Protein AF-0000000080270937 (afdb_homodimer)

Solvent-accessible surface area (backbone atoms only — not comparable to full-atom values): 7916 Å² total; per-residue (Å²): 124,78,74,80,82,58,67,86,38,74,68,13,51,66,41,49,52,52,48,50,51,52,48,28,48,74,72,68,40,69,62,57,88,76,44,62,73,82,74,50,52,71,64,59,55,47,49,39,56,51,50,51,52,51,49,31,43,42,54,45,32,48,55,33,20,56,65,71,96,127,76,77,80,83,56,68,88,38,73,69,12,50,67,41,50,53,52,50,50,50,51,46,28,48,73,72,66,40,70,62,57,89,75,45,63,72,84,74,50,51,71,64,57,55,47,48,40,55,50,50,51,51,50,50,32,42,42,52,45,32,48,55,31,21,57,66,70,96

pLDDT: mean 88.48, std 14.82, range [31.2, 97.94]

Secondary structure (DSSP, 8-state):
---TTS-SSGGGHHHHHHHHHHHHHHTT-TTTTTS-GGGS-HHHHHHHHHHHHHHHHHHHHHHHHHHH-/---TT--SSGGGHHHHHHHHHHHHHHTT-TTTTTS-GGGS-HHHHHHHHHHHHHHHHHHHHHHHHHHH-

Radius of gyration: 17.12 Å; Cα contacts (8 Å, |Δi|>4): 111; chains: 2; bounding box: 34×51×31 Å

Sequence (138 aa):
MANRNRTLVPEAKQGLNRFKLEIASDLGIDNYDQLDKGNLTSRQNGSIGGEMVKRMVEDYEKKLGNYDLMANRNRTLVPEAKQGLNRFKLEIASDLGIDNYDQLDKGNLTSRQNGSIGGEMVKRMVEDYEKKLGNYDL

InterPro domains:
  IPR001448 Small acid-soluble spore protein, alpha/beta-type [PF00269] (5-64)
  IPR018126 Small acid-soluble spore protein, alpha/beta-type, conserved site [PS00304] (20-29)
  IPR038300 SASP, alpha/beta-type superfamily [G3DSA:6.10.10.80] (5-68)
  IPR050847 Small acid-soluble spore DNA-binding [PTHR36107] (2-66)

Structure (mmCIF, N/CA/C/O backbone):
data_AF-0000000080270937-model_v1
#
loop_
_entity.id
_entity.type
_entity.pdbx_description
1 polymer 'Spore protein'
#
loop_
_atom_site.group_PDB
_atom_site.id
_atom_site.type_symbol
_atom_site.label_atom_id
_atom_site.label_alt_id
_atom_site.label_comp_id
_atom_site.label_asym_id
_atom_site.label_entity_id
_atom_site.label_seq_id
_atom_site.pdbx_PDB_ins_code
_atom_site.Cartn_x
_atom_site.Cartn_y
_atom_site.Cartn_z
_atom_site.occupancy
_atom_site.B_iso_or_equiv
_atom_site.auth_seq_id
_atom_site.auth_comp_id
_atom_site.auth_asym_id
_atom_site.auth_atom_id
_atom_site.pdbx_PDB_model_num
ATOM 1 N N . MET A 1 1 ? 12.453 -5.633 16.016 1 31.81 1 MET A N 1
ATOM 2 C CA . MET A 1 1 ? 11.711 -5.191 14.844 1 31.81 1 MET A CA 1
ATOM 3 C C . MET A 1 1 ? 10.422 -5.984 14.688 1 31.81 1 MET A C 1
ATOM 5 O O . MET A 1 1 ? 10.422 -7.215 14.789 1 31.81 1 MET A O 1
ATOM 9 N N . ALA A 1 2 ? 9.398 -5.605 15.172 1 42.75 2 ALA A N 1
ATOM 10 C CA . ALA A 1 2 ? 8.125 -6.328 15.172 1 42.75 2 ALA A CA 1
ATOM 11 C C . ALA A 1 2 ? 7.973 -7.164 13.898 1 42.75 2 ALA A C 1
ATOM 13 O O . ALA A 1 2 ? 8.461 -6.781 12.836 1 42.75 2 ALA A O 1
ATOM 14 N N . ASN A 1 3 ? 7.836 -8.32 13.859 1 43.28 3 ASN A N 1
ATOM 15 C CA . ASN A 1 3 ? 7.746 -9.312 12.789 1 43.28 3 ASN A CA 1
ATOM 16 C C . ASN A 1 3 ? 6.891 -8.805 11.633 1 43.28 3 ASN A C 1
ATOM 18 O O . ASN A 1 3 ? 5.684 -8.609 11.789 1 43.28 3 ASN A O 1
ATOM 22 N N . ARG A 1 4 ? 7.379 -8.016 10.742 1 49.69 4 ARG A N 1
ATOM 23 C CA . ARG A 1 4 ? 6.895 -7.383 9.523 1 49.69 4 ARG A CA 1
ATOM 24 C C . ARG A 1 4 ? 5.969 -8.32 8.75 1 49.69 4 ARG A C 1
ATOM 26 O O . ARG A 1 4 ? 5.258 -7.891 7.844 1 49.69 4 ARG A O 1
ATOM 33 N N . ASN A 1 5 ? 6.188 -9.68 8.977 1 51.88 5 ASN A N 1
ATOM 34 C CA . ASN A 1 5 ? 5.504 -10.672 8.148 1 51.88 5 ASN A CA 1
ATOM 35 C C . ASN A 1 5 ? 4.051 -10.852 8.57 1 51.88 5 ASN A C 1
ATOM 37 O O . ASN A 1 5 ? 3.367 -11.758 8.086 1 51.88 5 ASN A O 1
ATOM 41 N N . ARG A 1 6 ? 3.582 -10.094 9.492 1 64 6 ARG A N 1
ATOM 42 C CA . ARG A 1 6 ? 2.242 -10.469 9.93 1 64 6 ARG A CA 1
ATOM 43 C C . ARG A 1 6 ? 1.177 -9.672 9.188 1 64 6 ARG A C 1
ATOM 45 O O . ARG A 1 6 ? 1.3 -8.453 9.039 1 64 6 ARG A O 1
ATOM 52 N N . THR A 1 7 ? 0.339 -10.453 8.555 1 81.19 7 THR A N 1
ATOM 53 C CA . THR A 1 7 ? -0.887 -9.875 8.016 1 81.19 7 THR A CA 1
ATOM 54 C C . THR A 1 7 ? -1.533 -8.93 9.023 1 81.19 7 THR A C 1
ATOM 56 O O . THR A 1 7 ? -1.497 -9.188 10.227 1 81.19 7 THR A O 1
ATOM 59 N N . LEU A 1 8 ? -1.949 -7.844 8.531 1 86.56 8 LEU A N 1
ATOM 60 C CA . LEU A 1 8 ? -2.594 -6.867 9.398 1 86.56 8 LEU A CA 1
ATOM 61 C C . LEU A 1 8 ? -3.959 -7.371 9.859 1 86.56 8 LEU A C 1
ATOM 63 O O . LEU A 1 8 ? -4.469 -6.938 10.898 1 86.56 8 LEU A O 1
ATOM 67 N N . VAL A 1 9 ? -4.508 -8.289 8.977 1 92.06 9 VAL A N 1
ATOM 68 C CA . VAL A 1 9 ? -5.809 -8.891 9.258 1 92.06 9 VAL A CA 1
ATOM 69 C C . VAL A 1 9 ? -5.699 -10.414 9.18 1 92.06 9 VAL A C 1
ATOM 71 O O . VAL A 1 9 ? -5.785 -10.992 8.102 1 92.06 9 VAL A O 1
ATOM 74 N N . PRO A 1 10 ? -5.633 -11.078 10.289 1 89.69 10 PRO A N 1
ATOM 75 C CA . PRO A 1 10 ? -5.395 -12.523 10.32 1 89.69 10 PRO A CA 1
ATOM 76 C C . PRO A 1 10 ? -6.441 -13.305 9.531 1 89.69 10 PRO A C 1
ATOM 78 O O . PRO A 1 10 ? -6.113 -14.312 8.891 1 89.69 10 PRO A O 1
ATOM 81 N N . GLU A 1 11 ? -7.637 -12.812 9.523 1 91.56 11 GLU A N 1
ATOM 82 C CA . GLU A 1 11 ? -8.727 -13.5 8.836 1 91.56 11 GLU A CA 1
ATOM 83 C C . GLU A 1 11 ? -8.562 -13.414 7.324 1 91.56 11 GLU A C 1
ATOM 85 O O . GLU A 1 11 ? -9.211 -14.156 6.582 1 91.56 11 GLU A O 1
ATOM 90 N N . ALA A 1 12 ? -7.641 -12.633 6.938 1 94.25 12 ALA A N 1
ATOM 91 C CA . ALA A 1 12 ? -7.48 -12.406 5.504 1 94.25 12 ALA A CA 1
ATOM 92 C C . ALA A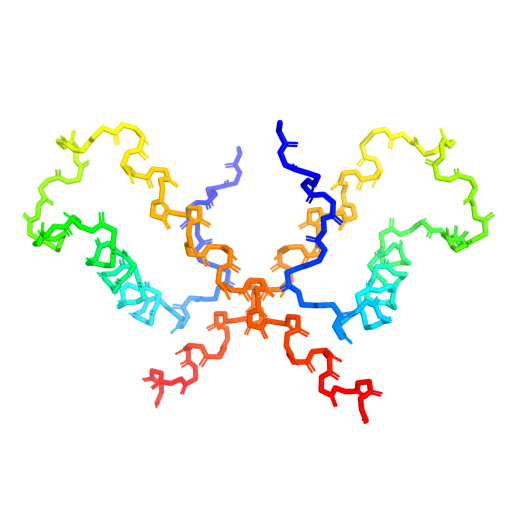 1 12 ? -6.379 -13.289 4.926 1 94.25 12 ALA A C 1
ATOM 94 O O . ALA A 1 12 ? -6.043 -13.188 3.744 1 94.25 12 ALA A O 1
ATOM 95 N N . LYS A 1 13 ? -5.824 -14.18 5.68 1 92.94 13 LYS A N 1
ATOM 96 C CA . LYS A 1 13 ? -4.656 -14.961 5.289 1 92.94 13 LYS A CA 1
ATOM 97 C C . LYS A 1 13 ? -4.938 -15.773 4.031 1 92.94 13 LYS A C 1
ATOM 99 O O . LYS A 1 13 ? -4.137 -15.781 3.092 1 92.94 13 LYS A O 1
ATOM 104 N N . GLN A 1 14 ? -6.047 -16.438 4.016 1 92.88 14 GLN A N 1
ATOM 105 C CA . GLN A 1 14 ? -6.387 -17.281 2.869 1 92.88 14 GLN A CA 1
ATOM 106 C C . GLN A 1 14 ? -6.586 -16.438 1.614 1 92.88 14 GLN A C 1
ATOM 108 O O . GLN A 1 14 ? -6.102 -16.797 0.538 1 92.88 14 GLN A O 1
ATOM 113 N N . GLY A 1 15 ? -7.324 -15.32 1.787 1 94.06 15 GLY A N 1
ATOM 114 C CA . GLY A 1 15 ? -7.52 -14.414 0.665 1 94.06 15 GLY A CA 1
ATOM 115 C C . GLY A 1 15 ? -6.227 -13.828 0.137 1 94.06 15 GLY A C 1
ATOM 116 O O . GLY A 1 15 ? -6.047 -13.703 -1.075 1 94.06 15 GLY A O 1
ATOM 117 N N . LEU A 1 16 ? -5.348 -13.523 1.005 1 95.31 16 LEU A N 1
ATOM 118 C CA . LEU A 1 16 ? -4.059 -12.969 0.61 1 95.31 16 LEU A CA 1
ATOM 119 C C . LEU A 1 16 ? -3.225 -14 -0.135 1 95.31 16 LEU A C 1
ATOM 121 O O . LEU A 1 16 ? -2.531 -13.672 -1.101 1 95.31 16 LEU A O 1
ATOM 125 N N . ASN A 1 17 ? -3.273 -15.242 0.279 1 93.31 17 ASN A N 1
ATOM 126 C CA . ASN A 1 17 ? -2.562 -16.312 -0.407 1 93.31 17 ASN A CA 1
ATOM 127 C C . ASN A 1 17 ? -3.076 -16.5 -1.831 1 93.31 17 ASN A C 1
ATOM 129 O O . ASN A 1 17 ? -2.287 -16.672 -2.764 1 93.31 17 ASN A O 1
ATOM 133 N N . ARG A 1 18 ? -4.344 -16.484 -1.931 1 93.81 18 ARG A N 1
ATOM 134 C CA . ARG A 1 18 ? -4.934 -16.594 -3.262 1 93.81 18 ARG A CA 1
ATOM 135 C C . ARG A 1 18 ? -4.527 -15.43 -4.145 1 93.81 18 ARG A C 1
ATOM 137 O O . ARG A 1 18 ? -4.195 -15.609 -5.32 1 93.81 18 ARG A O 1
ATOM 144 N N . PHE A 1 19 ? -4.598 -14.227 -3.549 1 95.38 19 PHE A N 1
ATOM 145 C CA . PHE A 1 19 ? -4.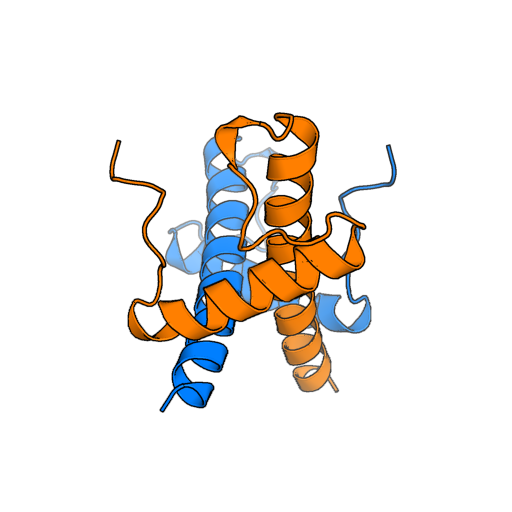207 -13.016 -4.262 1 95.38 19 PHE A CA 1
ATOM 146 C C . PHE A 1 19 ? -2.758 -13.102 -4.723 1 95.38 19 PHE A C 1
ATOM 148 O O . PHE A 1 19 ? -2.441 -12.75 -5.863 1 95.38 19 PHE A O 1
ATOM 155 N N . LYS A 1 20 ? -1.904 -13.594 -3.883 1 96.19 20 LYS A N 1
ATOM 156 C CA . LYS A 1 20 ? -0.49 -13.758 -4.207 1 96.19 20 LYS A CA 1
ATOM 157 C C . LYS A 1 20 ? -0.305 -14.703 -5.395 1 96.19 20 LYS A C 1
ATOM 159 O O . LYS A 1 20 ? 0.482 -14.422 -6.301 1 96.19 20 LYS A O 1
ATOM 164 N N . LEU A 1 21 ? -1.031 -15.789 -5.402 1 95.62 21 LEU A N 1
ATOM 165 C CA . LEU A 1 21 ? -0.95 -16.75 -6.496 1 95.62 21 LEU A CA 1
ATOM 166 C C . LEU A 1 21 ? -1.4 -16.125 -7.809 1 95.62 21 LEU A C 1
ATOM 168 O O . LEU A 1 21 ? -0.78 -16.344 -8.852 1 95.62 21 LEU A O 1
ATOM 172 N N . GLU A 1 22 ? -2.471 -15.367 -7.625 1 96.5 22 GLU A N 1
ATOM 173 C CA . GLU A 1 22 ? -2.984 -14.688 -8.805 1 96.5 22 GLU A CA 1
ATOM 174 C C . GLU A 1 22 ? -1.956 -13.711 -9.375 1 96.5 22 GLU A C 1
ATOM 176 O O . GLU A 1 22 ? -1.738 -13.672 -10.586 1 96.5 22 GLU A O 1
ATOM 181 N N . ILE A 1 23 ? -1.312 -12.961 -8.523 1 97.94 23 ILE A N 1
ATOM 182 C CA . ILE A 1 23 ? -0.333 -11.969 -8.953 1 97.94 23 ILE A CA 1
ATOM 183 C C . ILE A 1 23 ? 0.881 -12.664 -9.562 1 97.94 23 ILE A C 1
ATOM 185 O O . ILE A 1 23 ? 1.391 -12.242 -10.602 1 97.94 23 ILE A O 1
ATOM 189 N N . ALA A 1 24 ? 1.329 -13.727 -8.938 1 97.38 24 ALA A N 1
ATOM 190 C CA . ALA A 1 24 ? 2.461 -14.484 -9.469 1 97.38 24 ALA A CA 1
ATOM 191 C C . ALA A 1 24 ? 2.176 -14.984 -10.875 1 97.38 24 ALA A C 1
ATOM 193 O O . ALA A 1 24 ? 3.027 -14.875 -11.766 1 97.38 24 ALA A O 1
ATOM 194 N N . SER A 1 25 ? 0.969 -15.516 -11.023 1 96.25 25 SER A N 1
ATOM 195 C CA . SER A 1 25 ? 0.551 -15.992 -12.336 1 96.25 25 SER A CA 1
ATOM 196 C C . SER A 1 25 ? 0.549 -14.867 -13.359 1 96.25 25 SER A C 1
ATOM 198 O O . SER A 1 25 ? 1.06 -15.031 -14.469 1 96.25 25 SER A O 1
ATOM 200 N N . ASP A 1 26 ? 0.1 -13.727 -12.961 1 97.31 26 ASP A N 1
ATOM 201 C CA . ASP A 1 26 ? 0.044 -12.57 -13.859 1 97.31 26 ASP A CA 1
ATOM 202 C C . ASP A 1 26 ? 1.446 -12.125 -14.266 1 97.31 26 ASP A C 1
ATOM 204 O O . ASP A 1 26 ? 1.644 -11.617 -15.375 1 97.31 26 ASP A O 1
ATOM 208 N N . LEU A 1 27 ? 2.383 -12.391 -13.43 1 96.94 27 LEU A N 1
ATOM 209 C CA . LEU A 1 27 ? 3.744 -11.922 -13.68 1 96.94 27 LEU A CA 1
ATOM 210 C C . LEU A 1 27 ? 4.57 -13.008 -14.359 1 96.94 27 LEU A C 1
ATOM 212 O O . LEU A 1 27 ? 5.773 -12.844 -14.57 1 96.94 27 LEU A O 1
ATOM 216 N N . GLY A 1 28 ? 3.98 -14.109 -14.594 1 95.38 28 GLY A N 1
ATOM 217 C CA . GLY A 1 28 ? 4.617 -15.148 -15.383 1 95.38 28 GLY A CA 1
ATOM 218 C C . GLY A 1 28 ? 5.383 -16.156 -14.539 1 95.38 28 GLY A C 1
ATOM 219 O O . GLY A 1 28 ? 6.242 -16.875 -15.055 1 95.38 28 GLY A O 1
ATOM 220 N N . ILE A 1 29 ? 5.141 -16.062 -13.344 1 94.56 29 ILE A N 1
ATOM 221 C CA . ILE A 1 29 ? 5.746 -17.047 -12.453 1 94.56 29 ILE A CA 1
ATOM 222 C C . ILE A 1 29 ? 4.77 -18.188 -12.211 1 94.56 29 ILE A C 1
ATOM 224 O O . ILE A 1 29 ? 3.895 -18.094 -11.344 1 94.56 29 ILE A O 1
ATOM 228 N N . ASP A 1 30 ? 5.008 -19.172 -12.945 1 86.69 30 ASP A N 1
ATOM 229 C CA . ASP A 1 30 ? 4.07 -20.281 -12.898 1 86.69 30 ASP A CA 1
ATOM 230 C C . ASP A 1 30 ? 4.379 -21.203 -11.719 1 86.69 30 ASP A C 1
ATOM 232 O O . ASP A 1 30 ? 5.52 -21.281 -11.258 1 86.69 30 ASP A O 1
ATOM 236 N N . ASN A 1 31 ? 3.326 -21.938 -11.344 1 88.56 31 ASN A N 1
ATOM 237 C CA . ASN A 1 31 ? 3.395 -22.922 -10.273 1 88.56 31 ASN A CA 1
ATOM 238 C C . ASN A 1 31 ? 4.023 -22.344 -9.008 1 88.56 31 ASN A C 1
ATOM 240 O O . ASN A 1 31 ? 4.84 -23 -8.359 1 88.56 31 ASN A O 1
ATOM 244 N N . TYR A 1 32 ? 3.627 -21.125 -8.828 1 93.5 32 TYR A N 1
ATOM 245 C CA . TYR A 1 32 ? 4.176 -20.406 -7.684 1 93.5 32 TYR A CA 1
ATOM 246 C C . TYR A 1 32 ? 3.904 -21.156 -6.383 1 93.5 32 TYR A C 1
ATOM 248 O O . TYR A 1 32 ? 4.738 -21.156 -5.473 1 93.5 32 TYR A O 1
ATOM 256 N N . ASP A 1 33 ? 2.803 -21.844 -6.281 1 91.19 33 ASP A N 1
ATOM 257 C CA . ASP A 1 33 ? 2.424 -22.547 -5.059 1 91.19 33 ASP A CA 1
ATOM 258 C C . ASP A 1 33 ? 3.316 -23.766 -4.828 1 91.19 33 ASP A C 1
ATOM 260 O O . ASP A 1 33 ? 3.508 -24.188 -3.688 1 91.19 33 ASP A O 1
ATOM 264 N N . GLN A 1 34 ? 3.875 -24.266 -5.863 1 91.88 34 GLN A N 1
ATOM 265 C CA . GLN A 1 34 ? 4.656 -25.5 -5.773 1 91.88 34 GLN A CA 1
ATOM 266 C C . GLN A 1 34 ? 6.152 -25.203 -5.824 1 91.88 34 GLN A C 1
ATOM 268 O O . GLN A 1 34 ? 6.973 -26.062 -5.48 1 91.88 34 GLN A O 1
ATOM 273 N N . LEU A 1 35 ? 6.414 -24.062 -6.176 1 89.25 35 LEU A N 1
ATOM 274 C CA . LEU A 1 35 ? 7.816 -23.672 -6.34 1 89.25 35 LEU A CA 1
ATOM 275 C C . LEU A 1 35 ? 8.477 -23.422 -4.988 1 89.25 35 LEU A C 1
ATOM 277 O O . LEU A 1 35 ? 7.832 -22.922 -4.066 1 89.25 35 LEU A O 1
ATOM 281 N N . ASP A 1 36 ? 9.734 -23.859 -4.898 1 92.38 36 ASP A N 1
ATOM 282 C CA . ASP A 1 36 ? 10.555 -23.375 -3.791 1 92.38 36 ASP A CA 1
ATOM 283 C C . ASP A 1 36 ? 10.812 -21.875 -3.92 1 92.38 36 ASP A C 1
ATOM 285 O O . ASP A 1 36 ? 11.586 -21.453 -4.781 1 92.38 36 ASP A O 1
ATOM 289 N N . LYS A 1 37 ? 10.156 -21.172 -2.998 1 91.06 37 LYS A N 1
ATOM 290 C CA . LYS A 1 37 ? 10.266 -19.719 -3.072 1 91.06 37 LYS A CA 1
ATOM 291 C C . LYS A 1 37 ? 11.711 -19.266 -2.922 1 91.06 37 LYS A C 1
ATOM 293 O O . LYS A 1 37 ? 12.07 -18.156 -3.34 1 91.06 37 LYS A O 1
ATOM 298 N N . GLY A 1 38 ? 12.555 -20.156 -2.309 1 92.44 38 GLY A N 1
ATOM 299 C CA . GLY A 1 38 ? 13.969 -19.891 -2.162 1 92.44 38 GLY A CA 1
ATOM 300 C C . GLY A 1 38 ? 14.719 -19.891 -3.48 1 92.44 38 GLY A C 1
ATOM 301 O O . GLY A 1 38 ? 15.844 -19.391 -3.568 1 92.44 38 GLY A O 1
ATOM 302 N N . ASN A 1 39 ? 14.133 -20.484 -4.426 1 92.94 39 ASN A N 1
ATOM 303 C CA . ASN A 1 39 ? 14.773 -20.562 -5.73 1 92.94 39 ASN A CA 1
ATOM 304 C C . ASN A 1 39 ? 14.461 -19.344 -6.594 1 92.94 39 ASN A C 1
ATOM 306 O O . ASN A 1 39 ? 15.055 -19.156 -7.66 1 92.94 39 ASN A O 1
ATOM 310 N N . LEU A 1 40 ? 13.5 -18.547 -6.184 1 93.62 40 LEU A N 1
ATOM 311 C CA . LEU A 1 40 ? 13.195 -17.297 -6.891 1 93.62 40 LEU A CA 1
ATOM 312 C C . LEU A 1 40 ? 14.258 -16.234 -6.621 1 93.62 40 LEU A C 1
ATOM 314 O O . LEU A 1 40 ? 14.859 -16.219 -5.547 1 93.62 40 LEU A O 1
ATOM 318 N N . THR A 1 41 ? 14.5 -15.438 -7.559 1 94.44 41 THR A N 1
ATOM 319 C CA . THR A 1 41 ? 15.391 -14.305 -7.332 1 94.44 41 THR A CA 1
ATOM 320 C C . THR A 1 41 ? 14.727 -13.266 -6.426 1 94.44 41 THR A C 1
ATOM 322 O O . THR A 1 41 ? 13.5 -13.227 -6.32 1 94.44 41 THR A O 1
ATOM 325 N N . SER A 1 42 ? 15.562 -12.461 -5.84 1 95.44 42 SER A N 1
ATOM 326 C CA . SER A 1 42 ? 15.039 -11.367 -5.023 1 95.44 42 SER A CA 1
ATOM 327 C C . SER A 1 42 ? 14.117 -10.461 -5.84 1 95.44 42 SER A C 1
ATOM 329 O O . SER A 1 42 ? 13.102 -9.984 -5.332 1 95.44 42 SER A O 1
ATOM 331 N N . ARG A 1 43 ? 14.477 -10.336 -7.031 1 96.06 43 ARG A N 1
ATOM 332 C CA . ARG A 1 43 ? 13.703 -9.477 -7.918 1 96.06 43 ARG A CA 1
ATOM 333 C C . ARG A 1 43 ? 12.312 -10.047 -8.156 1 96.06 43 ARG A C 1
ATOM 335 O O . ARG A 1 43 ? 11.32 -9.32 -8.117 1 96.06 43 ARG A O 1
ATOM 342 N N . GLN A 1 44 ? 12.211 -11.281 -8.422 1 94.44 44 GLN A N 1
ATOM 343 C CA . GLN A 1 44 ? 10.938 -11.945 -8.656 1 94.44 44 GLN A CA 1
ATOM 344 C C . GLN A 1 44 ? 10.047 -11.867 -7.414 1 94.44 44 GLN A C 1
ATOM 346 O O . GLN A 1 44 ? 8.883 -11.469 -7.5 1 94.44 44 GLN A O 1
ATOM 351 N N . ASN A 1 45 ? 10.602 -12.203 -6.285 1 93.25 45 ASN A N 1
ATOM 352 C CA . ASN A 1 45 ? 9.844 -12.117 -5.039 1 93.25 45 ASN A CA 1
ATOM 353 C C . ASN A 1 45 ? 9.359 -10.695 -4.773 1 93.25 45 ASN A C 1
ATOM 355 O O . ASN A 1 45 ? 8.195 -10.484 -4.438 1 93.25 45 ASN A O 1
ATOM 359 N N . GLY A 1 46 ? 10.203 -9.82 -4.977 1 94.75 46 GLY A N 1
ATOM 360 C CA . GLY A 1 46 ? 9.883 -8.414 -4.773 1 94.75 46 GLY A CA 1
ATOM 361 C C . GLY A 1 46 ? 8.797 -7.91 -5.711 1 94.75 46 GLY A C 1
ATOM 362 O O . GLY A 1 46 ? 7.953 -7.105 -5.316 1 94.75 46 GLY A O 1
ATOM 363 N N . SER A 1 47 ? 8.82 -8.398 -6.922 1 97 47 SER A N 1
ATOM 364 C CA . SER A 1 47 ? 7.84 -7.938 -7.895 1 97 47 SER A CA 1
ATOM 365 C C . SER A 1 47 ? 6.434 -8.406 -7.52 1 97 47 SER A C 1
ATOM 367 O O . SER A 1 47 ? 5.453 -7.695 -7.766 1 97 47 SER A O 1
ATOM 369 N N . ILE A 1 48 ? 6.324 -9.523 -6.918 1 96.38 48 ILE A N 1
ATOM 370 C CA . ILE A 1 48 ? 5.027 -10.031 -6.48 1 96.38 48 ILE A CA 1
ATOM 371 C C . ILE A 1 48 ? 4.473 -9.141 -5.375 1 96.38 48 ILE A C 1
ATOM 373 O O . ILE A 1 48 ? 3.355 -8.625 -5.484 1 96.38 48 ILE A O 1
ATOM 377 N N . GLY A 1 49 ? 5.289 -9 -4.367 1 94.69 49 GLY A N 1
ATOM 378 C CA . GLY A 1 49 ? 4.875 -8.141 -3.27 1 94.69 49 GLY A CA 1
ATOM 379 C C . GLY A 1 49 ? 4.535 -6.73 -3.715 1 94.69 49 GLY A C 1
ATOM 380 O O . GLY A 1 49 ? 3.543 -6.152 -3.262 1 94.69 49 GLY A O 1
ATOM 381 N N . GLY A 1 50 ? 5.383 -6.188 -4.598 1 95.88 50 GLY A N 1
ATOM 382 C CA . GLY A 1 50 ? 5.141 -4.848 -5.105 1 95.88 50 GLY A CA 1
ATOM 383 C C . GLY A 1 50 ? 3.84 -4.73 -5.879 1 95.88 50 GLY A C 1
ATOM 384 O O . GLY A 1 50 ? 3.102 -3.756 -5.715 1 95.88 50 GLY A O 1
ATOM 385 N N . GLU A 1 51 ? 3.598 -5.711 -6.648 1 97.38 51 GLU A N 1
ATOM 386 C CA . GLU A 1 51 ? 2.367 -5.723 -7.434 1 97.38 51 GLU A CA 1
ATOM 387 C C . GLU A 1 51 ? 1.145 -5.91 -6.539 1 97.38 51 GLU A C 1
ATOM 389 O O . GLU A 1 51 ? 0.098 -5.305 -6.77 1 97.38 51 GLU A O 1
ATOM 394 N N . MET A 1 52 ? 1.284 -6.734 -5.516 1 97 52 MET A N 1
ATOM 395 C CA . MET A 1 52 ? 0.191 -6.898 -4.562 1 97 52 MET A CA 1
ATOM 396 C C . MET A 1 52 ? -0.174 -5.562 -3.92 1 97 52 MET A C 1
ATOM 398 O O . MET A 1 52 ? -1.339 -5.16 -3.936 1 97 52 MET A O 1
ATOM 402 N N . VAL A 1 53 ? 0.768 -4.832 -3.42 1 96.62 53 VAL A N 1
ATOM 403 C CA . VAL A 1 53 ? 0.525 -3.572 -2.725 1 96.62 53 VAL 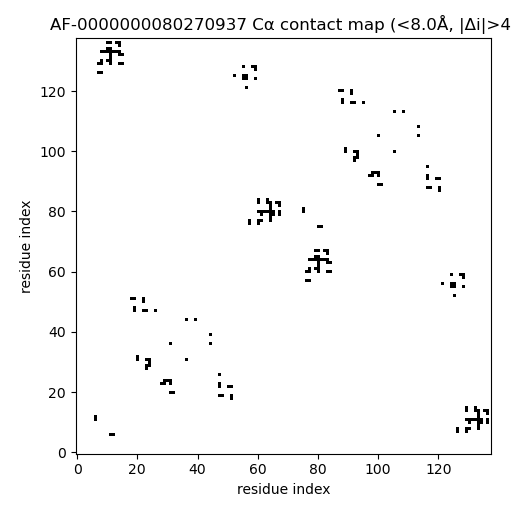A CA 1
ATOM 404 C C . VAL A 1 53 ? -0.058 -2.551 -3.697 1 96.62 53 VAL A C 1
ATOM 406 O O . VAL A 1 53 ? -1.024 -1.856 -3.373 1 96.62 53 VAL A O 1
ATOM 409 N N . LYS A 1 54 ? 0.478 -2.541 -4.859 1 96.56 54 LYS A N 1
ATOM 410 C CA . LYS A 1 54 ? -0.01 -1.612 -5.875 1 96.56 54 LYS A CA 1
ATOM 411 C C . LYS A 1 54 ? -1.501 -1.813 -6.133 1 96.56 54 LYS A C 1
ATOM 413 O O . LYS A 1 54 ? -2.27 -0.85 -6.152 1 96.56 54 LYS A O 1
ATOM 418 N N . ARG A 1 55 ? -1.854 -2.979 -6.262 1 97.19 55 ARG A N 1
ATOM 419 C CA . ARG A 1 55 ? -3.25 -3.266 -6.578 1 97.19 55 ARG A CA 1
ATOM 420 C C . ARG A 1 55 ? -4.148 -3 -5.375 1 97.19 55 ARG A C 1
ATOM 422 O O . ARG A 1 55 ? -5.281 -2.539 -5.531 1 97.19 55 ARG A O 1
ATOM 429 N N . MET A 1 56 ? -3.68 -3.318 -4.223 1 96.94 56 MET A N 1
ATOM 430 C CA . MET A 1 56 ? -4.445 -3.008 -3.018 1 96.94 56 MET A CA 1
ATOM 431 C C . MET A 1 56 ? -4.68 -1.505 -2.895 1 96.94 56 MET A C 1
ATOM 433 O O . MET A 1 56 ? -5.801 -1.066 -2.635 1 96.94 56 MET A O 1
ATOM 437 N N . VAL A 1 57 ? -3.691 -0.74 -3.121 1 96.56 57 VAL A N 1
ATOM 438 C CA . VAL A 1 57 ? -3.779 0.714 -3.037 1 96.56 57 VAL A CA 1
ATOM 439 C C . VAL A 1 57 ? -4.703 1.24 -4.133 1 96.56 57 VAL A C 1
ATOM 441 O O . VAL A 1 57 ? -5.555 2.098 -3.877 1 96.56 57 VAL A O 1
ATOM 444 N N . GLU A 1 58 ? -4.531 0.665 -5.312 1 96.25 58 GLU A N 1
ATOM 445 C CA . GLU A 1 58 ? -5.402 1.066 -6.414 1 96.25 58 GLU A CA 1
ATOM 446 C C . GLU A 1 58 ? -6.867 0.816 -6.078 1 96.25 58 GLU A C 1
ATOM 448 O O . GLU A 1 58 ? -7.727 1.654 -6.359 1 96.25 58 GLU A O 1
ATOM 453 N N . ASP A 1 59 ? -7.086 -0.32 -5.566 1 96.12 59 ASP A N 1
ATOM 454 C CA . ASP A 1 59 ? -8.453 -0.655 -5.184 1 96.12 59 ASP A CA 1
ATOM 455 C C . ASP A 1 59 ? -9 0.347 -4.168 1 96.12 59 ASP A C 1
ATOM 457 O O . ASP A 1 59 ? -10.141 0.79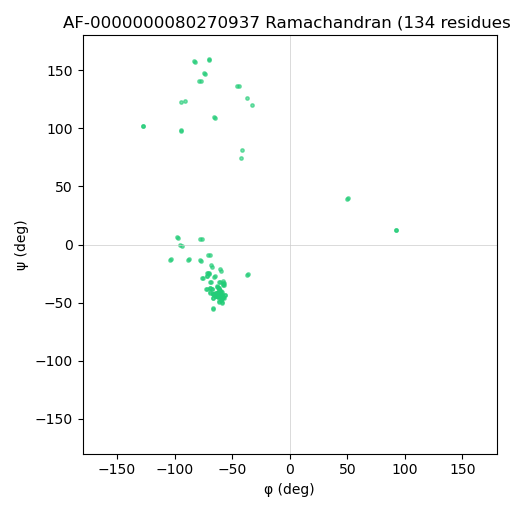9 -4.289 1 96.12 59 ASP A O 1
ATOM 461 N N . TYR A 1 60 ? -8.273 0.712 -3.205 1 96.25 60 TYR A N 1
ATOM 462 C CA . TYR A 1 60 ? -8.68 1.684 -2.197 1 96.25 60 TYR A CA 1
ATOM 463 C C . TYR A 1 60 ? -8.938 3.049 -2.826 1 96.25 60 TYR A C 1
ATOM 465 O O . TYR A 1 60 ? -9.914 3.717 -2.5 1 96.25 60 TYR A O 1
ATOM 473 N N . GLU A 1 61 ? -8.062 3.488 -3.693 1 95.25 61 GLU A N 1
ATOM 474 C CA . GLU A 1 61 ? -8.219 4.781 -4.355 1 95.25 61 GLU A CA 1
ATOM 475 C C . GLU A 1 61 ? -9.5 4.82 -5.188 1 95.25 61 GLU A C 1
ATOM 477 O O . GLU A 1 61 ? -10.172 5.852 -5.254 1 95.25 61 GLU A O 1
ATOM 482 N N . LYS A 1 62 ? -9.812 3.713 -5.805 1 94.69 62 LYS A N 1
ATOM 483 C CA . LYS A 1 62 ? -11.07 3.639 -6.551 1 94.69 62 LYS A CA 1
ATOM 484 C C . LYS A 1 62 ? -12.266 3.854 -5.637 1 94.69 62 LYS A C 1
ATOM 486 O O . LYS A 1 62 ? -13.219 4.539 -6.008 1 94.69 62 LYS A O 1
ATOM 491 N N . LYS A 1 63 ? -12.133 3.262 -4.555 1 93.25 63 LYS A N 1
ATOM 492 C CA . LYS A 1 63 ? -13.195 3.449 -3.57 1 93.25 63 LYS A CA 1
ATOM 493 C C . LYS A 1 63 ? -13.344 4.922 -3.199 1 93.25 63 LYS A C 1
ATOM 495 O O . LYS A 1 63 ? -14.461 5.43 -3.109 1 93.25 63 LYS A O 1
ATOM 500 N N . LEU A 1 64 ? -12.266 5.617 -3.055 1 91.56 64 LEU A N 1
ATOM 501 C CA . LEU A 1 64 ? -12.297 7.031 -2.699 1 91.56 64 LEU A CA 1
ATOM 502 C C . LEU A 1 64 ? -12.844 7.871 -3.85 1 91.56 64 LEU A C 1
ATOM 504 O O . LEU A 1 64 ? -13.547 8.859 -3.623 1 91.56 64 LEU A O 1
ATOM 508 N N . GLY A 1 65 ? -12.414 7.504 -4.984 1 87.88 65 GLY A N 1
ATOM 509 C CA . GLY A 1 65 ? -12.891 8.219 -6.16 1 87.88 65 GLY A CA 1
ATOM 510 C C . GLY A 1 65 ? -14.391 8.125 -6.344 1 87.88 65 GLY A C 1
ATOM 511 O O . GLY A 1 65 ? -15.023 9.062 -6.84 1 87.88 65 GLY A O 1
ATOM 512 N N . ASN A 1 66 ? -14.883 7.023 -5.941 1 82.56 66 ASN A N 1
ATOM 513 C CA . ASN A 1 66 ? -16.312 6.824 -6.059 1 82.56 66 ASN A CA 1
ATOM 514 C C . ASN A 1 66 ? -17.094 7.672 -5.047 1 82.56 66 ASN A C 1
ATOM 516 O O . ASN A 1 66 ? -18.234 8.031 -5.285 1 82.56 66 ASN A O 1
ATOM 520 N N . TYR A 1 67 ? -16.422 7.949 -3.982 1 75.38 67 TYR A N 1
ATOM 521 C CA . TYR A 1 67 ? -17.062 8.797 -2.982 1 75.38 67 TYR A CA 1
ATOM 522 C C . TYR A 1 67 ? -17.062 10.258 -3.424 1 75.38 67 TYR A C 1
ATOM 524 O O . TYR A 1 67 ? -17.906 11.047 -2.984 1 75.38 67 TYR A O 1
ATOM 532 N N . ASP A 1 68 ? -16.078 10.594 -4.191 1 69.75 68 ASP A N 1
ATOM 533 C CA . ASP A 1 68 ? -15.984 11.977 -4.66 1 69.75 68 ASP A CA 1
ATOM 534 C C . ASP A 1 68 ? -16.969 12.242 -5.793 1 69.75 68 ASP A C 1
ATOM 536 O O . ASP A 1 68 ? -17.312 13.391 -6.066 1 69.75 68 ASP A O 1
ATOM 540 N N . LEU A 1 69 ? -17.516 11.164 -6.367 1 53.19 69 LEU A N 1
ATOM 541 C CA . LEU A 1 69 ? -18.578 11.359 -7.355 1 53.19 69 LEU A CA 1
ATOM 542 C C . LEU A 1 69 ? -19.938 11.555 -6.676 1 53.19 69 LEU A C 1
ATOM 544 O O . LEU A 1 69 ? -20.156 11.055 -5.57 1 53.19 69 LEU A O 1
ATOM 548 N N . MET B 1 1 ? 12.633 8.039 -14.711 1 31.2 1 MET B N 1
ATOM 549 C CA . MET B 1 1 ? 11.898 7.516 -13.57 1 31.2 1 MET B CA 1
ATOM 550 C C . MET B 1 1 ? 10.469 8.047 -13.547 1 31.2 1 MET B C 1
ATOM 552 O O . MET B 1 1 ? 10.25 9.258 -13.594 1 31.2 1 MET B O 1
ATOM 556 N N . ALA B 1 2 ? 9.648 7.535 -14.094 1 41.22 2 ALA B N 1
ATOM 557 C CA . ALA B 1 2 ? 8.266 7.969 -14.266 1 41.22 2 ALA B CA 1
ATOM 558 C C . ALA B 1 2 ? 7.742 8.648 -13.008 1 41.22 2 ALA B C 1
ATOM 560 O O . ALA B 1 2 ? 8.188 8.344 -11.898 1 41.22 2 ALA B O 1
ATOM 561 N N . ASN B 1 3 ? 7.223 9.836 -13.031 1 41.03 3 ASN B N 1
ATOM 562 C CA . ASN B 1 3 ? 6.738 10.711 -11.969 1 41.03 3 ASN B CA 1
ATOM 563 C C . ASN B 1 3 ? 5.941 9.93 -10.93 1 41.03 3 ASN B C 1
ATOM 565 O O . ASN B 1 3 ? 4.824 9.492 -11.195 1 41.03 3 ASN B O 1
ATOM 569 N N . ARG B 1 4 ? 6.512 9.125 -10.031 1 48.88 4 ARG B N 1
ATOM 570 C CA . ARG B 1 4 ? 6.113 8.273 -8.914 1 48.88 4 ARG B CA 1
ATOM 571 C C . ARG B 1 4 ? 4.945 8.891 -8.148 1 48.88 4 ARG B C 1
ATOM 573 O O . ARG B 1 4 ? 4.32 8.227 -7.316 1 48.88 4 ARG B O 1
ATOM 580 N N . ASN B 1 5 ? 4.883 10.234 -8.273 1 51.31 5 ASN B N 1
ATOM 581 C CA . ASN B 1 5 ? 3.916 10.992 -7.48 1 51.31 5 ASN B CA 1
ATOM 582 C C . ASN B 1 5 ? 2.506 10.867 -8.047 1 51.31 5 ASN B C 1
ATOM 584 O O . ASN B 1 5 ? 1.605 11.617 -7.656 1 51.31 5 ASN B O 1
ATOM 588 N N . ARG B 1 6 ? 2.32 10.07 -9.047 1 64.62 6 ARG B N 1
ATOM 589 C CA . ARG B 1 6 ? 0.98 10.125 -9.625 1 64.62 6 ARG B CA 1
ATOM 590 C C . ARG B 1 6 ? 0.062 9.102 -8.969 1 64.62 6 ARG B C 1
ATOM 592 O O . ARG B 1 6 ? 0.449 7.941 -8.789 1 64.62 6 ARG B O 1
ATOM 599 N N . THR B 1 7 ? -1.029 9.68 -8.453 1 80.69 7 THR B N 1
ATOM 600 C CA . THR B 1 7 ? -2.129 8.82 -8.023 1 80.69 7 THR B CA 1
ATOM 601 C C . THR B 1 7 ? -2.436 7.766 -9.078 1 80.69 7 THR B C 1
ATOM 603 O O . THR B 1 7 ? -2.33 8.023 -10.273 1 80.69 7 THR B O 1
ATOM 606 N N . LEU B 1 8 ? -2.641 6.598 -8.633 1 86.44 8 LEU B N 1
ATOM 607 C CA . LEU B 1 8 ? -2.959 5.512 -9.555 1 86.44 8 LEU B CA 1
ATOM 608 C C . LEU B 1 8 ? -4.352 5.703 -10.148 1 86.44 8 LEU B C 1
ATOM 610 O O . LEU B 1 8 ? -4.645 5.176 -11.227 1 86.44 8 LEU B O 1
ATOM 614 N N . VAL B 1 9 ? -5.184 6.465 -9.344 1 92 9 VAL B N 1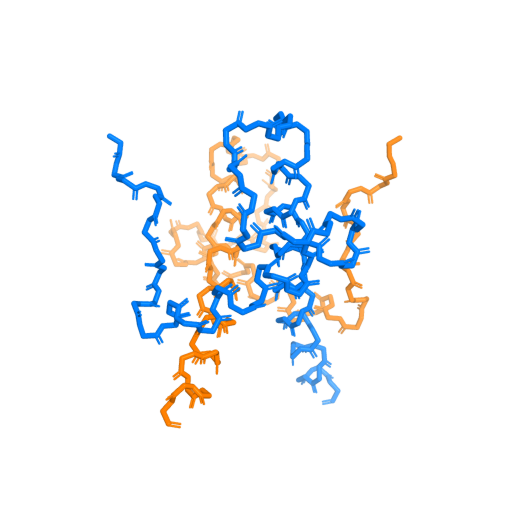
ATOM 615 C CA . VAL B 1 9 ? -6.551 6.766 -9.766 1 92 9 VAL B CA 1
ATOM 616 C C . VAL B 1 9 ? -6.793 8.273 -9.695 1 92 9 VAL B C 1
ATOM 618 O O . VAL B 1 9 ? -7.109 8.805 -8.633 1 92 9 VAL B O 1
ATOM 621 N N . PRO B 1 10 ? -6.762 8.945 -10.797 1 89.5 10 PRO B N 1
ATOM 622 C CA . PRO B 1 10 ? -6.852 10.414 -10.812 1 89.5 10 PRO B CA 1
ATOM 623 C C . PRO B 1 10 ? -8.125 10.93 -10.141 1 89.5 10 PRO B C 1
ATOM 625 O O . PRO B 1 10 ? -8.094 11.977 -9.484 1 89.5 10 PRO B O 1
ATOM 628 N N . GLU B 1 11 ? -9.172 10.203 -10.266 1 91.44 11 GLU B N 1
ATOM 629 C CA . GLU B 1 11 ? -10.453 10.617 -9.695 1 91.44 11 GLU B CA 1
ATOM 630 C C . GLU B 1 11 ? -10.422 10.555 -8.172 1 91.44 11 GLU B C 1
ATOM 632 O O . GLU B 1 11 ? -11.289 11.125 -7.504 1 91.44 11 GLU B O 1
ATOM 637 N N . ALA B 1 12 ? -9.391 9.992 -7.691 1 94.25 12 ALA B N 1
ATOM 638 C CA . ALA B 1 12 ? -9.328 9.789 -6.246 1 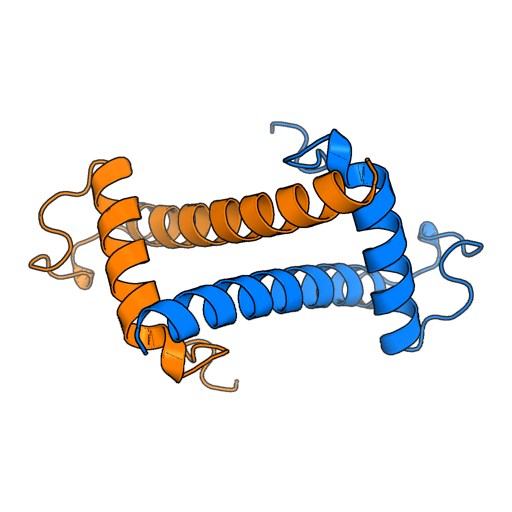94.25 12 ALA B CA 1
ATOM 639 C C . ALA B 1 12 ? -8.523 10.891 -5.57 1 94.25 12 ALA B C 1
ATOM 641 O O . ALA B 1 12 ? -8.305 10.852 -4.355 1 94.25 12 ALA B O 1
ATOM 642 N N . LYS B 1 13 ? -8.109 11.883 -6.262 1 92.81 13 LYS B N 1
ATOM 643 C CA . LYS B 1 13 ? -7.191 12.906 -5.758 1 92.81 13 LYS B CA 1
ATOM 644 C C . LYS B 1 13 ? -7.773 13.625 -4.547 1 92.81 13 LYS B C 1
ATOM 646 O O . LYS B 1 13 ? -7.098 13.789 -3.531 1 92.81 13 LYS B O 1
ATOM 651 N N . GLN B 1 14 ? -8.992 14.031 -4.664 1 92.69 14 GLN B N 1
ATOM 652 C CA . GLN B 1 14 ? -9.625 14.758 -3.566 1 92.69 14 GLN B CA 1
ATOM 653 C C . GLN B 1 14 ? -9.758 13.875 -2.33 1 92.69 14 GLN B C 1
ATOM 655 O O . GLN B 1 14 ? -9.477 14.312 -1.213 1 92.69 14 GLN B O 1
ATOM 660 N N . GLY B 1 15 ? -10.203 12.633 -2.564 1 93.94 15 GLY B N 1
ATOM 661 C CA . GLY B 1 15 ? -10.312 11.695 -1.458 1 93.94 15 GLY B CA 1
ATOM 662 C C . GLY B 1 15 ? -8.977 11.398 -0.792 1 93.94 15 GLY B C 1
ATOM 663 O O . GLY B 1 15 ? -8.906 11.297 0.434 1 93.94 15 GLY B O 1
ATOM 664 N N . LEU B 1 16 ? -7.973 11.312 -1.561 1 95.25 16 LEU B N 1
ATOM 665 C CA . LEU B 1 16 ? -6.641 11.055 -1.029 1 95.25 16 LEU B CA 1
ATOM 666 C C . LEU B 1 16 ? -6.137 12.234 -0.213 1 95.25 16 LEU B C 1
ATOM 668 O O . LEU B 1 16 ? -5.492 12.055 0.822 1 95.25 16 LEU B O 1
ATOM 672 N N . ASN B 1 17 ? -6.422 13.438 -0.634 1 93.38 17 ASN B N 1
ATOM 673 C CA . ASN B 1 17 ? -6.043 14.633 0.109 1 93.38 17 ASN B CA 1
ATOM 674 C C . ASN B 1 17 ? -6.73 14.695 1.469 1 93.38 17 ASN B C 1
ATOM 676 O O . ASN B 1 17 ? -6.102 15.016 2.477 1 93.38 17 ASN B O 1
ATOM 680 N N . ARG B 1 18 ? -7.961 14.367 1.426 1 93.81 18 ARG B N 1
ATOM 681 C CA . ARG B 1 18 ? -8.695 14.336 2.688 1 93.81 18 ARG B CA 1
ATOM 682 C C . ARG B 1 18 ? -8.133 13.273 3.621 1 93.81 18 ARG B C 1
ATOM 684 O O . ARG B 1 18 ? -7.973 13.516 4.82 1 93.81 18 ARG B O 1
ATOM 691 N N . PHE B 1 19 ? -7.879 12.102 3.041 1 95.5 19 PHE B N 1
ATOM 692 C CA . PHE B 1 19 ? -7.309 11 3.805 1 95.5 19 PHE B CA 1
ATOM 693 C C . PHE B 1 19 ? -5.969 11.391 4.41 1 95.5 19 PHE B C 1
ATOM 695 O O . PHE B 1 19 ? -5.699 11.102 5.578 1 95.5 19 PHE B O 1
ATOM 702 N N . LYS B 1 20 ? -5.172 12.078 3.668 1 96.12 20 LYS B N 1
ATOM 703 C CA . LYS B 1 20 ? -3.871 12.547 4.137 1 96.12 20 LYS B CA 1
ATOM 704 C C . LYS B 1 20 ? -4.023 13.492 5.324 1 96.12 20 LYS B C 1
ATOM 706 O O . LYS B 1 20 ? -3.291 13.375 6.309 1 96.12 20 LYS B O 1
ATOM 711 N N . LEU B 1 21 ? -4.961 14.398 5.238 1 95.62 21 LEU B N 1
ATOM 712 C CA . LEU B 1 21 ? -5.207 15.336 6.324 1 95.62 21 LEU B CA 1
ATOM 713 C C . LEU B 1 21 ? -5.641 14.609 7.59 1 95.62 21 LEU B C 1
ATOM 715 O O . LEU B 1 21 ? -5.195 14.945 8.695 1 95.62 21 LEU B O 1
ATOM 719 N N . GLU B 1 22 ? -6.488 13.641 7.293 1 96.44 22 GLU B N 1
ATOM 720 C CA . GLU B 1 22 ? -6.957 12.852 8.422 1 96.44 22 GLU B CA 1
ATOM 721 C C . GLU B 1 22 ? -5.805 12.117 9.109 1 96.44 22 GLU B C 1
ATOM 723 O O . GLU B 1 22 ? -5.711 12.109 10.336 1 96.44 22 GLU B O 1
ATOM 728 N N . ILE B 1 23 ? -4.93 11.531 8.359 1 97.94 23 ILE B N 1
ATOM 729 C CA . ILE B 1 23 ? -3.805 10.773 8.891 1 97.94 23 ILE B CA 1
ATOM 730 C C . ILE B 1 23 ? -2.844 11.711 9.617 1 97.94 23 ILE B C 1
ATOM 732 O O . ILE B 1 23 ? -2.363 11.398 10.711 1 97.94 23 ILE B O 1
ATOM 736 N N . ALA B 1 24 ? -2.584 12.859 9.023 1 97.38 24 ALA B N 1
ATOM 737 C CA . ALA B 1 24 ? -1.709 13.844 9.664 1 97.38 24 ALA B CA 1
ATOM 738 C C . ALA B 1 24 ? -2.242 14.25 11.031 1 97.38 24 ALA B C 1
ATOM 740 O O . ALA B 1 24 ? -1.487 14.32 12 1 97.38 24 ALA B O 1
ATOM 741 N N . SER B 1 25 ? -3.541 14.5 11.047 1 96.19 25 SER B N 1
ATOM 742 C CA . SER B 1 25 ? -4.188 14.852 12.305 1 96.19 25 SER B CA 1
ATOM 743 C C . SER B 1 25 ? -4.051 13.742 13.336 1 96.19 25 SER B C 1
ATOM 745 O O . SER B 1 25 ? -3.709 14 14.492 1 96.19 25 SER B O 1
ATOM 747 N N . ASP B 1 26 ? -4.176 12.531 12.906 1 97.31 26 ASP B N 1
ATOM 748 C CA . ASP B 1 26 ? -4.066 11.391 13.805 1 97.31 26 ASP B CA 1
ATOM 749 C C . ASP B 1 26 ? -2.654 11.258 14.367 1 97.31 26 ASP B C 1
ATOM 751 O O . ASP B 1 26 ? -2.465 10.789 15.492 1 97.31 26 ASP B O 1
ATOM 755 N N . LEU B 1 27 ? -1.723 11.719 13.625 1 96.94 27 LEU B N 1
ATOM 756 C CA . LEU B 1 27 ? -0.327 11.57 14.016 1 96.94 27 LEU B CA 1
ATOM 757 C C . LEU B 1 27 ? 0.159 12.805 14.773 1 96.94 27 LEU B C 1
ATOM 759 O O . LEU B 1 27 ? 1.342 12.906 15.109 1 96.94 27 LEU B O 1
ATOM 763 N N . GLY B 1 28 ? -0.685 13.734 14.922 1 95.38 28 GLY B N 1
ATOM 764 C CA . GLY B 1 28 ? -0.384 14.883 15.766 1 95.38 28 GLY B CA 1
ATOM 765 C C . GLY B 1 28 ? 0.22 16.047 15 1 95.38 28 GLY B C 1
ATOM 766 O O . GLY B 1 28 ? 0.841 16.922 15.586 1 95.38 28 GLY B O 1
ATOM 767 N N . ILE B 1 29 ? 0.129 15.922 13.789 1 94.56 29 ILE B N 1
ATOM 768 C CA . ILE B 1 29 ? 0.589 17.031 12.953 1 94.56 29 ILE B CA 1
ATOM 769 C C . ILE B 1 29 ? -0.589 17.938 12.602 1 94.56 29 ILE B C 1
ATOM 771 O O . ILE B 1 29 ? -1.318 17.656 11.641 1 94.56 29 ILE B O 1
ATOM 775 N N . ASP B 1 30 ? -0.667 18.922 13.336 1 86.88 30 ASP B N 1
ATOM 776 C CA . ASP B 1 30 ? -1.816 19.812 13.172 1 86.88 30 ASP B CA 1
ATOM 777 C C . ASP B 1 30 ? -1.601 20.797 12.023 1 86.88 30 ASP B C 1
ATOM 779 O O . ASP B 1 30 ? -0.461 21.109 11.68 1 86.88 30 ASP B O 1
ATOM 783 N N . ASN B 1 31 ? -2.729 21.266 11.531 1 88.56 31 ASN B N 1
ATOM 784 C CA . ASN B 1 31 ? -2.768 22.25 10.461 1 88.56 31 ASN B CA 1
ATOM 785 C C . ASN B 1 31 ? -1.892 21.844 9.281 1 88.56 31 ASN B C 1
ATOM 787 O O . ASN B 1 31 ? -1.174 22.672 8.711 1 88.56 31 ASN B O 1
ATOM 791 N N . TYR B 1 32 ? -1.981 20.578 9.039 1 93.44 32 TYR B N 1
ATOM 792 C CA . TYR B 1 32 ? -1.165 20.016 7.977 1 93.44 32 TYR B CA 1
ATOM 793 C C . TYR B 1 32 ? -1.448 20.703 6.648 1 93.44 32 TYR B C 1
ATOM 795 O O . TYR B 1 32 ? -0.542 20.891 5.832 1 93.44 32 TYR B O 1
ATOM 803 N N . ASP B 1 33 ? -2.643 21.141 6.441 1 91.19 33 ASP B N 1
ATOM 804 C CA . ASP B 1 33 ? -3.033 21.766 5.18 1 91.19 33 ASP B CA 1
ATOM 805 C C . ASP B 1 33 ? -2.416 23.141 5.035 1 91.19 33 ASP B C 1
ATOM 807 O O . ASP B 1 33 ? -2.203 23.625 3.918 1 91.19 33 ASP B O 1
ATOM 811 N N . GLN B 1 34 ? -2.098 23.75 6.129 1 91.88 34 GLN B N 1
ATOM 812 C CA . GLN B 1 34 ? -1.599 25.109 6.117 1 91.88 34 GLN B CA 1
ATOM 813 C C . GLN B 1 34 ? -0.088 25.156 6.328 1 91.88 34 GLN B C 1
ATOM 815 O O . GLN B 1 34 ? 0.555 26.172 6.07 1 91.88 34 GLN B O 1
ATOM 820 N N . LEU B 1 35 ? 0.384 24.078 6.711 1 89.31 35 LEU B N 1
ATOM 821 C CA . LEU B 1 35 ? 1.807 24.016 7.027 1 89.31 35 LEU B CA 1
ATOM 822 C C . LEU B 1 35 ? 2.643 23.922 5.754 1 89.31 35 LEU B C 1
ATOM 824 O O . LEU B 1 35 ? 2.229 23.297 4.777 1 89.31 35 LEU B O 1
ATOM 828 N N . ASP B 1 36 ? 3.775 24.641 5.785 1 92.38 36 ASP B N 1
ATOM 829 C CA . ASP B 1 36 ? 4.793 24.359 4.777 1 92.38 36 ASP B CA 1
ATOM 830 C C . ASP B 1 36 ? 5.363 22.953 4.949 1 92.38 36 ASP B C 1
ATOM 832 O O . ASP B 1 36 ? 6.121 22.688 5.891 1 92.38 36 ASP B O 1
ATOM 836 N N . LYS B 1 37 ? 4.977 22.125 3.977 1 91 37 LYS B N 1
ATOM 837 C CA . LYS B 1 37 ? 5.395 20.719 4.078 1 91 37 LYS B CA 1
ATOM 838 C C . LYS B 1 37 ? 6.914 20.609 4.094 1 91 37 LYS B C 1
ATOM 840 O O . LYS B 1 37 ? 7.457 19.594 4.555 1 91 37 LYS B O 1
ATOM 845 N N . GLY B 1 38 ? 7.594 21.656 3.547 1 92.5 38 GLY B N 1
ATOM 846 C CA . GLY B 1 38 ? 9.047 21.703 3.557 1 92.5 38 GLY B CA 1
ATOM 847 C C . GLY B 1 38 ? 9.625 21.875 4.949 1 92.5 38 GLY B C 1
ATOM 848 O O . GLY B 1 38 ? 10.812 21.625 5.164 1 92.5 38 GLY B O 1
ATOM 849 N N . ASN B 1 39 ? 8.836 22.281 5.812 1 93 39 ASN B N 1
ATOM 850 C CA . ASN B 1 39 ? 9.305 22.5 7.18 1 93 39 ASN B CA 1
ATOM 851 C C . ASN B 1 39 ? 9.18 21.234 8.016 1 93 39 ASN B C 1
ATOM 853 O O . ASN B 1 39 ? 9.68 21.172 9.141 1 93 39 ASN B O 1
ATOM 857 N N . LEU B 1 40 ? 8.461 20.25 7.527 1 93.69 40 LEU B N 1
ATOM 858 C CA . LEU B 1 40 ? 8.359 18.969 8.219 1 93.69 40 LEU B CA 1
ATOM 859 C C . LEU B 1 40 ? 9.648 18.172 8.07 1 93.69 40 LEU B C 1
ATOM 861 O O . LEU B 1 40 ? 10.352 18.297 7.066 1 93.69 40 LEU B O 1
ATOM 865 N N . THR B 1 41 ? 9.961 17.438 9.039 1 94.44 41 THR B N 1
ATOM 866 C CA . THR B 1 41 ? 11.094 16.531 8.922 1 94.44 41 THR B CA 1
ATOM 867 C C . THR B 1 41 ? 10.781 15.383 7.961 1 94.44 41 THR B C 1
ATOM 869 O O . THR B 1 41 ? 9.609 15.07 7.727 1 94.44 41 THR B O 1
ATOM 872 N N . SER B 1 42 ? 11.82 14.797 7.477 1 95.44 42 SER B N 1
ATOM 873 C CA . SER B 1 42 ? 11.648 13.625 6.617 1 95.44 42 SER B CA 1
ATOM 874 C C . SER B 1 42 ? 10.867 12.531 7.332 1 95.44 42 SER B C 1
ATOM 876 O O . SER B 1 42 ? 10.047 11.844 6.719 1 95.44 42 SER B O 1
ATOM 878 N N . ARG B 1 43 ? 11.109 12.469 8.555 1 96.06 43 ARG B N 1
ATOM 879 C CA . ARG B 1 43 ? 10.453 11.445 9.359 1 96.06 43 ARG B CA 1
ATOM 880 C C . ARG B 1 43 ? 8.953 11.695 9.445 1 96.06 43 ARG B C 1
ATOM 882 O O . ARG B 1 43 ? 8.156 10.766 9.312 1 96.06 43 ARG B O 1
ATOM 889 N N . GLN B 1 44 ? 8.555 12.859 9.688 1 94.38 44 GLN B N 1
ATOM 890 C CA . GLN B 1 44 ? 7.145 13.227 9.773 1 94.38 44 GLN B CA 1
ATOM 891 C C . GLN B 1 44 ? 6.43 12.977 8.453 1 94.38 44 GLN B C 1
ATOM 893 O O . GLN B 1 44 ? 5.383 12.328 8.414 1 94.38 44 GLN B O 1
ATOM 898 N N . ASN B 1 45 ? 7.008 13.445 7.391 1 93.12 45 ASN B N 1
ATOM 899 C CA . ASN B 1 45 ? 6.43 13.219 6.07 1 93.12 45 ASN B CA 1
ATOM 900 C C . ASN B 1 45 ? 6.305 11.727 5.766 1 93.12 45 ASN B C 1
ATOM 902 O O . ASN B 1 45 ? 5.254 11.266 5.309 1 93.12 45 ASN B O 1
ATOM 906 N N . GLY B 1 46 ? 7.309 11.047 6.059 1 94.81 46 GLY B N 1
ATOM 907 C CA . GLY B 1 46 ? 7.328 9.609 5.832 1 94.81 46 GLY B CA 1
ATOM 908 C C . GLY B 1 46 ? 6.293 8.859 6.652 1 94.81 46 GLY B C 1
ATOM 909 O O . GLY B 1 46 ? 5.691 7.895 6.18 1 94.81 46 GLY B O 1
ATOM 910 N N . SER B 1 47 ? 6.078 9.336 7.848 1 97.06 47 SER B N 1
ATOM 911 C CA . SER B 1 47 ? 5.121 8.648 8.719 1 97.06 47 SER B CA 1
ATOM 912 C C . SER B 1 47 ? 3.695 8.805 8.195 1 97.06 47 SER B C 1
ATOM 914 O O . SER B 1 47 ? 2.875 7.895 8.344 1 97.06 47 SER B O 1
ATOM 916 N N . ILE B 1 48 ? 3.396 9.883 7.578 1 96.5 48 ILE B N 1
ATOM 917 C CA . ILE B 1 48 ? 2.076 10.102 7 1 96.5 48 ILE B CA 1
ATOM 918 C C . ILE B 1 48 ? 1.849 9.125 5.848 1 96.5 48 ILE B C 1
ATOM 920 O O . ILE B 1 48 ? 0.866 8.383 5.844 1 96.5 48 ILE B O 1
ATOM 924 N N . GLY B 1 49 ? 2.785 9.18 4.938 1 94.75 49 GLY B N 1
ATOM 925 C CA . GLY B 1 49 ? 2.684 8.266 3.811 1 94.75 49 GLY B CA 1
ATOM 926 C C . GLY B 1 49 ? 2.613 6.812 4.23 1 94.75 49 GLY B C 1
ATOM 927 O O . GLY B 1 49 ? 1.822 6.039 3.682 1 94.75 49 GLY B O 1
ATOM 928 N N . GLY B 1 50 ? 3.463 6.445 5.207 1 95.94 50 GLY B N 1
ATOM 929 C CA . GLY B 1 50 ? 3.465 5.074 5.703 1 95.94 50 GLY B CA 1
ATOM 930 C C . GLY B 1 50 ? 2.148 4.668 6.336 1 95.94 50 GLY B C 1
ATOM 931 O O . GLY B 1 50 ? 1.66 3.561 6.102 1 95.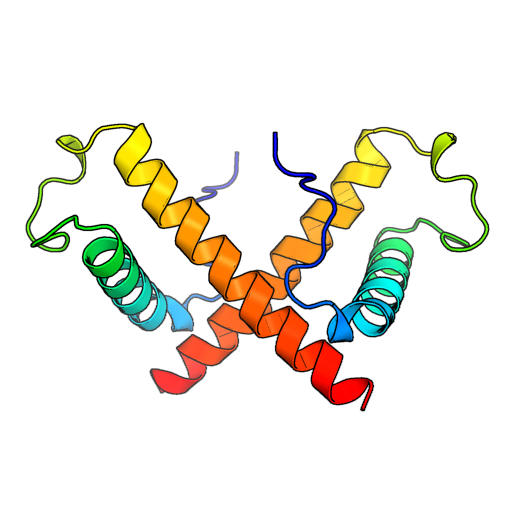94 50 GLY B O 1
ATOM 932 N N . GLU B 1 51 ? 1.624 5.566 7.062 1 97.44 51 GLU B N 1
ATOM 933 C CA . GLU B 1 51 ? 0.346 5.301 7.715 1 97.44 51 GLU B CA 1
ATOM 934 C C . GLU B 1 51 ? -0.789 5.23 6.699 1 97.44 51 GLU B C 1
ATOM 936 O O . GLU B 1 51 ? -1.696 4.406 6.828 1 97.44 51 GLU B O 1
ATOM 941 N N . MET B 1 52 ? -0.732 6.07 5.695 1 97 52 MET B N 1
ATOM 942 C CA . MET B 1 52 ? -1.729 6 4.633 1 97 52 MET B CA 1
ATOM 943 C C . MET B 1 52 ? -1.723 4.625 3.969 1 97 52 MET B C 1
ATOM 945 O O . MET B 1 52 ? -2.764 3.977 3.867 1 97 52 MET B O 1
ATOM 949 N N . VAL B 1 53 ? -0.592 4.121 3.568 1 96.69 53 VAL B N 1
ATOM 950 C CA . VAL B 1 53 ? -0.478 2.848 2.867 1 96.69 53 VAL B CA 1
ATOM 951 C C . VAL B 1 53 ? -0.923 1.711 3.783 1 96.69 53 VAL B C 1
ATOM 953 O O . VAL B 1 53 ? -1.675 0.827 3.367 1 96.69 53 VAL B O 1
ATOM 956 N N . LYS B 1 54 ? -0.528 1.8 5 1 96.56 54 LYS B N 1
ATOM 957 C CA . LYS B 1 54 ? -0.904 0.773 5.969 1 96.56 54 LYS B CA 1
ATOM 958 C C . LYS B 1 54 ? -2.42 0.642 6.07 1 96.56 54 LYS B C 1
ATOM 960 O O . LYS B 1 54 ? -2.959 -0.466 6.016 1 96.56 54 LYS B O 1
ATOM 965 N N . ARG B 1 55 ? -3.039 1.704 6.141 1 97.19 55 ARG B N 1
ATOM 966 C CA . ARG B 1 55 ? -4.488 1.677 6.309 1 97.19 55 ARG B CA 1
ATOM 967 C C . ARG B 1 55 ? -5.18 1.236 5.023 1 97.19 55 ARG B C 1
ATOM 969 O O . ARG B 1 55 ? -6.195 0.538 5.062 1 97.19 55 ARG B O 1
ATOM 976 N N . MET B 1 56 ? -4.664 1.671 3.918 1 96.94 56 MET B N 1
ATOM 977 C CA . MET B 1 56 ? -5.219 1.216 2.646 1 96.94 56 MET B CA 1
ATOM 978 C C . MET B 1 56 ? -5.098 -0.299 2.512 1 96.94 56 MET B C 1
ATOM 980 O O . MET B 1 56 ? -6.062 -0.97 2.139 1 96.94 56 MET B O 1
ATOM 984 N N . VAL B 1 57 ? -3.996 -0.837 2.855 1 96.62 57 VAL B N 1
ATOM 985 C CA . VAL B 1 57 ? -3.754 -2.273 2.777 1 96.62 57 VAL B CA 1
ATOM 986 C C . VAL B 1 57 ? -4.652 -3.004 3.773 1 96.62 57 VAL B C 1
ATOM 988 O O . VAL B 1 57 ? -5.258 -4.023 3.439 1 96.62 57 VAL B O 1
ATOM 991 N N . GLU B 1 58 ? -4.738 -2.424 4.957 1 96.31 58 GLU B N 1
ATOM 992 C CA . GLU B 1 58 ? -5.609 -3.018 5.965 1 96.31 58 GLU B CA 1
ATOM 993 C C . GLU B 1 58 ? -7.055 -3.094 5.477 1 96.31 58 GLU B C 1
ATOM 995 O O . GLU B 1 58 ? -7.73 -4.105 5.672 1 96.31 58 GLU B O 1
ATOM 1000 N N . ASP B 1 59 ? -7.457 -2.025 4.93 1 96.12 59 ASP B N 1
ATOM 1001 C CA . ASP B 1 59 ? -8.82 -1.996 4.398 1 96.12 59 ASP B CA 1
ATOM 1002 C C . ASP B 1 59 ? -9.016 -3.08 3.344 1 96.12 59 ASP B C 1
ATOM 1004 O O . ASP B 1 59 ? -10.039 -3.773 3.344 1 96.12 59 ASP B O 1
ATOM 1008 N N . TYR B 1 60 ? -8.133 -3.264 2.461 1 96.31 60 TYR B N 1
ATOM 1009 C CA . TYR B 1 60 ? -8.211 -4.285 1.423 1 96.31 60 TYR B CA 1
ATOM 1010 C C . TYR B 1 60 ? -8.227 -5.684 2.033 1 96.31 60 TYR B C 1
ATOM 1012 O O . TYR B 1 60 ? -9 -6.547 1.612 1 96.31 60 TYR B O 1
ATOM 1020 N N . GLU B 1 61 ? -7.379 -5.934 3.01 1 95.31 61 GLU B N 1
ATOM 1021 C CA . GLU B 1 61 ? -7.32 -7.238 3.658 1 95.31 61 GLU B CA 1
ATOM 1022 C C . GLU B 1 61 ? -8.633 -7.574 4.355 1 95.31 61 GLU B C 1
ATOM 1024 O O . GLU B 1 61 ? -9.062 -8.727 4.363 1 95.31 61 GLU B O 1
ATOM 1029 N N . LYS B 1 62 ? -9.242 -6.57 4.926 1 94.81 62 LYS B N 1
ATOM 1030 C CA . LYS B 1 62 ? -10.555 -6.785 5.539 1 94.81 62 LYS B CA 1
ATOM 1031 C C . LYS B 1 62 ? -11.578 -7.254 4.504 1 94.81 62 LYS B C 1
ATOM 1033 O O . LYS B 1 62 ? -12.383 -8.141 4.785 1 94.81 62 LYS B O 1
ATOM 1038 N N . LYS B 1 63 ? -11.453 -6.633 3.426 1 93.5 63 LYS B N 1
ATOM 1039 C CA . LYS B 1 63 ? -12.344 -7.035 2.338 1 93.5 63 LYS B CA 1
ATOM 1040 C C . LYS B 1 63 ? -12.117 -8.5 1.966 1 93.5 63 LYS B C 1
ATOM 1042 O O . LYS B 1 63 ? -13.078 -9.25 1.764 1 93.5 63 LYS B O 1
ATOM 1047 N N . LEU B 1 64 ? -10.898 -8.938 1.951 1 91.75 64 LEU B N 1
ATOM 1048 C CA . LEU B 1 64 ? -10.57 -10.32 1.609 1 91.75 64 LEU B CA 1
ATOM 1049 C C . LEU B 1 64 ? -11.039 -11.273 2.703 1 91.75 64 LEU B C 1
ATOM 1051 O O . LEU B 1 64 ? -11.469 -12.391 2.412 1 91.75 64 LEU B O 1
ATOM 1055 N N . GLY B 1 65 ? -10.812 -10.836 3.867 1 88.12 65 GLY B N 1
ATOM 1056 C CA . GLY B 1 65 ? -11.242 -11.656 4.992 1 88.12 65 GLY B CA 1
ATOM 1057 C C . GLY B 1 65 ? -12.742 -11.898 5.02 1 88.12 65 GLY B C 1
ATOM 1058 O O . GLY B 1 65 ? -13.195 -12.961 5.457 1 88.12 65 GLY B O 1
ATOM 1059 N N . ASN B 1 66 ? -13.414 -10.938 4.555 1 82.88 66 ASN B N 1
ATOM 1060 C CA . ASN B 1 66 ? -14.867 -11.055 4.52 1 82.88 66 ASN B CA 1
ATOM 1061 C C . ASN B 1 66 ? -15.32 -12.047 3.443 1 82.88 66 ASN B C 1
ATOM 1063 O O . ASN B 1 66 ? -16.375 -12.656 3.562 1 82.88 66 ASN B O 1
ATOM 1067 N N . TYR B 1 67 ? -14.508 -12.156 2.459 1 75.81 67 TYR B N 1
ATOM 1068 C CA . TYR B 1 67 ? -14.828 -13.109 1.405 1 75.81 67 TYR B CA 1
ATOM 1069 C C . TYR B 1 67 ? -14.562 -14.539 1.86 1 75.81 67 TYR B C 1
ATOM 1071 O O . TYR B 1 67 ? -15.156 -15.484 1.339 1 75.81 67 TYR B O 1
ATOM 1079 N N . ASP B 1 68 ? -13.633 -14.672 2.748 1 70.31 68 ASP B N 1
ATOM 1080 C CA . ASP B 1 68 ? -13.289 -16 3.244 1 70.31 68 ASP B CA 1
ATOM 1081 C C . ASP B 1 68 ? -14.312 -16.484 4.266 1 70.31 68 ASP B C 1
ATOM 1083 O O . ASP B 1 68 ? -14.422 -17.688 4.512 1 70.31 68 ASP B O 1
ATOM 1087 N N . LEU B 1 69 ? -15.156 -15.57 4.742 1 54 69 LEU B N 1
ATOM 1088 C CA . LEU B 1 69 ? -16.25 -16 5.613 1 54 69 LEU B CA 1
ATOM 1089 C C . LEU B 1 69 ? -17.438 -16.469 4.797 1 54 69 LEU B C 1
ATOM 1091 O O . LEU B 1 69 ? -17.641 -16.031 3.666 1 54 69 LEU B O 1
#

Nearest PDB structures (foldseek):
  7f0k-assembly1_A  TM=3.496E-01  e=4.249E+00  Trypanosoma brucei gambiense DAL97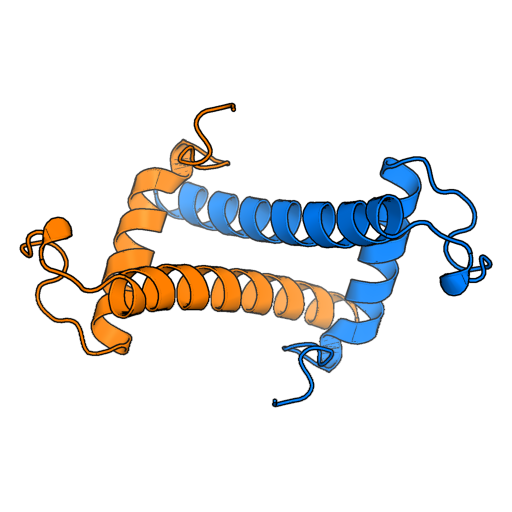2
  7f0k-assembly1_A  TM=3.496E-01  e=4.326E+00  Trypanosoma brucei gambiense DAL972

Organism: NCBI:txid1552

Foldseek 3Di:
DPPPPDDPDNVCVVVVVVLLQVLCVVVPNPPPVPDDPVVDDPVSVVSSVVVSVVVVVVVVVVVVVVVVD/DPPVPDDPDNVCVVVVVVLLQVLCVVVPNPPPVPDDPVVDDPVSVVSSVVVSVVVVVVVVVVVVVVVVD